Protein AF-A0A2V8TBQ1-F1 (afdb_monomer_lite)

pLDDT: mean 87.68, std 16.58, range [37.91, 98.88]

Foldseek 3Di:
DDLVLADADPVQKAKEFEAAQPPRDGAEIAIAHSVQVVCCVVVQWHWGQDPVVRDIDGQCPPPVFIWGFPDKDADDNRRHIYTHTHTPAASDPVRHNHPPPDDDCVVPPPDPVPPVPVCVVCVVVVVVVVVVVVVLVCCCVVVDPPDPSD

Sequence (150 aa):
MTIDDVKFDERGLVPSIVQDAHTHRVLMLAYMNAESLRRTLETGETWFWSRSRAELWHKGETSGHTQRVVDAFVDCDGDALVVRVEPAGPACHTGQNSCFHNVIQEADQKSIVAEESAVAGLGDLGQVLNSLYAIVETRKNERPQDSYTA

Radius of gyration: 21.76 Å; chains: 1; bounding box: 48×42×58 Å

Structure (mmCIF, N/CA/C/O backbone):
data_AF-A0A2V8TBQ1-F1
#
_entry.id   AF-A0A2V8TBQ1-F1
#
loop_
_atom_site.group_PDB
_atom_site.id
_atom_site.type_symbol
_atom_site.label_atom_id
_atom_site.label_alt_id
_atom_site.label_comp_id
_atom_site.label_asym_id
_atom_site.label_entity_id
_atom_site.label_seq_id
_atom_site.pdbx_PDB_ins_code
_atom_site.Cartn_x
_atom_site.Cartn_y
_atom_site.Cartn_z
_atom_site.occupancy
_atom_site.B_iso_or_equiv
_atom_site.auth_seq_id
_atom_site.auth_comp_id
_atom_site.auth_asym_id
_atom_site.auth_atom_id
_atom_site.pdbx_PDB_model_num
ATOM 1 N N . MET A 1 1 ? -3.531 -16.734 -8.851 1.00 76.56 1 MET A N 1
ATOM 2 C CA . MET A 1 1 ? -2.558 -15.947 -9.618 1.00 76.56 1 MET A CA 1
ATOM 3 C C . MET A 1 1 ? -1.219 -16.004 -8.900 1.00 76.56 1 MET A C 1
ATOM 5 O O . MET A 1 1 ? -1.224 -16.146 -7.678 1.00 76.56 1 MET A O 1
ATOM 9 N N . THR A 1 2 ? -0.108 -15.992 -9.628 1.00 86.75 2 THR A N 1
ATOM 10 C CA . THR A 1 2 ? 1.263 -15.934 -9.097 1.00 86.75 2 THR A CA 1
ATOM 11 C C . THR A 1 2 ? 1.878 -14.567 -9.393 1.00 86.75 2 THR A C 1
ATOM 13 O O . THR A 1 2 ? 1.252 -13.712 -10.016 1.00 86.75 2 THR A O 1
ATOM 16 N N . ILE A 1 3 ? 3.121 -14.349 -8.954 1.00 85.56 3 ILE A N 1
ATOM 17 C CA . ILE A 1 3 ? 3.884 -13.147 -9.316 1.00 85.56 3 ILE A CA 1
ATOM 18 C C . ILE A 1 3 ? 4.044 -12.986 -10.840 1.00 85.56 3 ILE A C 1
ATOM 20 O O . ILE A 1 3 ? 4.168 -11.864 -11.318 1.00 85.56 3 ILE A O 1
ATOM 24 N N . ASP A 1 4 ? 3.991 -14.086 -11.600 1.00 90.88 4 ASP A N 1
ATOM 25 C CA . ASP A 1 4 ? 4.133 -14.084 -13.061 1.00 90.88 4 ASP A CA 1
ATOM 26 C C . ASP A 1 4 ? 2.900 -13.517 -13.782 1.00 90.88 4 ASP A C 1
ATOM 28 O O . ASP A 1 4 ? 2.990 -13.144 -14.950 1.00 90.88 4 ASP A O 1
ATOM 32 N N . ASP A 1 5 ? 1.758 -13.424 -13.091 1.00 93.75 5 ASP A N 1
ATOM 33 C CA . ASP A 1 5 ? 0.534 -12.822 -13.629 1.00 93.75 5 ASP A CA 1
ATOM 34 C C . ASP A 1 5 ? 0.558 -11.281 -13.558 1.00 93.75 5 ASP A C 1
ATOM 36 O O . ASP A 1 5 ? -0.316 -10.619 -14.119 1.00 93.75 5 ASP A O 1
ATOM 40 N N . VAL A 1 6 ? 1.556 -10.697 -12.881 1.00 97.75 6 VAL A N 1
ATOM 41 C CA . VAL A 1 6 ? 1.681 -9.246 -12.711 1.00 97.75 6 VAL A CA 1
ATOM 42 C C . VAL A 1 6 ? 2.280 -8.609 -13.962 1.00 97.75 6 VAL A C 1
ATOM 44 O O . VAL A 1 6 ? 3.401 -8.909 -14.377 1.00 97.75 6 VAL A O 1
ATOM 47 N N . LYS A 1 7 ? 1.540 -7.666 -14.539 1.00 98.19 7 LYS A N 1
ATOM 48 C CA . LYS A 1 7 ? 1.950 -6.864 -15.685 1.00 98.19 7 LYS A CA 1
ATOM 49 C C . LYS A 1 7 ? 2.564 -5.562 -15.206 1.00 98.19 7 LYS A C 1
ATOM 51 O O . LYS A 1 7 ? 1.920 -4.724 -14.584 1.00 98.19 7 LYS A O 1
ATOM 56 N N . PHE A 1 8 ? 3.831 -5.389 -15.542 1.00 98.19 8 PHE A N 1
ATOM 57 C CA . PHE A 1 8 ? 4.544 -4.145 -15.315 1.00 98.19 8 PHE A CA 1
ATOM 58 C C . PHE A 1 8 ? 4.378 -3.217 -16.525 1.00 98.19 8 PHE A C 1
ATOM 60 O O . PHE A 1 8 ? 4.349 -3.681 -17.667 1.00 98.19 8 PHE A O 1
ATOM 67 N N . ASP A 1 9 ? 4.285 -1.910 -16.276 1.00 98.06 9 ASP A N 1
ATOM 68 C CA . ASP A 1 9 ? 4.237 -0.882 -17.317 1.00 98.06 9 ASP A CA 1
ATOM 69 C C . ASP A 1 9 ? 5.549 -0.822 -18.128 1.00 98.06 9 ASP A C 1
ATOM 71 O O . ASP A 1 9 ? 6.527 -1.518 -17.846 1.00 98.06 9 ASP A O 1
ATOM 75 N N . GLU A 1 10 ? 5.614 0.057 -19.131 1.00 97.62 10 GLU A N 1
ATOM 76 C CA . GLU A 1 10 ? 6.808 0.246 -19.977 1.00 97.62 10 GLU A CA 1
ATOM 77 C C . GLU A 1 10 ? 8.077 0.640 -19.193 1.00 97.62 10 GLU A C 1
ATOM 79 O O . GLU A 1 10 ? 9.190 0.537 -19.707 1.00 97.62 10 GLU A O 1
ATOM 84 N N . ARG A 1 11 ? 7.929 1.092 -17.941 1.00 97.00 11 ARG A N 1
ATOM 85 C CA . ARG A 1 11 ? 9.031 1.444 -17.033 1.00 97.00 11 ARG A CA 1
ATOM 86 C C . ARG A 1 11 ? 9.365 0.310 -16.062 1.00 97.00 11 ARG A C 1
ATOM 88 O O . ARG A 1 11 ? 10.210 0.498 -15.188 1.00 97.00 11 ARG A O 1
ATOM 95 N N . GLY A 1 12 ? 8.716 -0.845 -16.193 1.00 97.75 12 GLY A N 1
ATOM 96 C CA . GLY A 1 12 ? 8.881 -1.984 -15.300 1.00 97.75 12 GLY A CA 1
ATOM 97 C C . GLY A 1 12 ? 8.209 -1.786 -13.940 1.00 97.75 12 GLY A C 1
ATOM 98 O O . GLY A 1 12 ? 8.700 -2.334 -12.952 1.00 97.75 12 GLY A O 1
ATOM 99 N N . LEU A 1 13 ? 7.133 -0.990 -13.864 1.00 98.50 13 LEU A N 1
ATOM 100 C CA . LEU A 1 13 ? 6.443 -0.656 -12.617 1.00 98.50 13 LEU A CA 1
ATOM 101 C C . LEU A 1 13 ? 4.980 -1.100 -12.610 1.00 98.50 13 LEU A C 1
ATOM 103 O O . LEU A 1 13 ? 4.291 -0.997 -13.616 1.00 98.50 13 LEU A O 1
ATOM 107 N N . VAL A 1 14 ? 4.489 -1.500 -11.440 1.00 98.62 14 VAL A N 1
ATOM 108 C CA . VAL A 1 14 ? 3.074 -1.775 -11.172 1.00 98.62 14 VAL A CA 1
ATOM 109 C C . VAL A 1 14 ? 2.586 -0.866 -10.033 1.00 98.62 14 VAL A C 1
ATOM 111 O O . VAL A 1 14 ? 3.296 -0.720 -9.028 1.00 98.62 14 VAL A O 1
ATOM 114 N N . PRO A 1 15 ? 1.431 -0.188 -10.157 1.00 98.75 15 PRO A N 1
ATOM 115 C CA . PRO A 1 15 ? 0.807 0.506 -9.038 1.00 98.75 15 PRO A CA 1
ATOM 116 C C . PRO A 1 15 ? 0.403 -0.487 -7.943 1.00 98.75 15 PRO A C 1
ATOM 118 O O . PRO A 1 15 ? -0.163 -1.548 -8.194 1.00 98.75 15 PRO A O 1
ATOM 121 N N . SER A 1 16 ? 0.688 -0.129 -6.697 1.00 98.69 16 SER A N 1
ATOM 122 C CA . SER A 1 16 ? 0.404 -0.957 -5.530 1.00 98.69 16 SER A CA 1
ATOM 123 C C . SER A 1 16 ? -0.308 -0.129 -4.473 1.00 98.69 16 SER A C 1
ATOM 125 O O . SER A 1 16 ? 0.261 0.797 -3.883 1.00 98.69 16 SER A O 1
ATOM 127 N N . ILE A 1 17 ? -1.575 -0.461 -4.255 1.00 98.88 17 ILE A N 1
ATOM 128 C CA . ILE A 1 17 ? -2.425 0.114 -3.222 1.00 98.88 17 ILE A CA 1
ATOM 129 C C . ILE A 1 17 ? -2.134 -0.628 -1.924 1.00 98.88 17 ILE A C 1
ATOM 131 O O . ILE A 1 17 ? -2.280 -1.844 -1.845 1.00 98.88 17 ILE A O 1
ATOM 135 N N . VAL A 1 18 ? -1.747 0.107 -0.892 1.00 98.81 18 VAL A N 1
ATOM 136 C CA . VAL A 1 18 ? -1.576 -0.444 0.450 1.00 98.81 18 VAL A CA 1
ATOM 137 C C . VAL A 1 18 ? -2.852 -0.200 1.233 1.00 98.81 18 VAL A C 1
ATOM 139 O O . VAL A 1 18 ? -3.289 0.947 1.364 1.00 98.81 18 VAL A O 1
ATOM 142 N N . GLN A 1 19 ? -3.430 -1.262 1.780 1.00 98.75 19 GLN A N 1
ATOM 143 C CA . GLN A 1 19 ? -4.650 -1.208 2.576 1.00 98.75 19 GLN A CA 1
ATOM 144 C C . GLN A 1 19 ? -4.393 -1.763 3.976 1.00 98.75 19 GLN A C 1
ATOM 146 O O . GLN A 1 19 ? -3.686 -2.751 4.145 1.00 98.75 19 GLN A O 1
ATOM 151 N N . ASP A 1 20 ? -4.973 -1.142 4.995 1.00 98.38 20 ASP A N 1
ATOM 152 C CA . ASP A 1 20 ? -4.957 -1.700 6.343 1.00 98.38 20 ASP A CA 1
ATOM 153 C C . ASP A 1 20 ? -5.779 -2.995 6.385 1.00 98.38 20 ASP A C 1
ATOM 155 O O . ASP A 1 20 ? -6.937 -3.026 5.958 1.00 98.38 20 ASP A O 1
ATOM 159 N N . ALA A 1 21 ? -5.182 -4.073 6.889 1.00 97.94 21 ALA A N 1
ATOM 160 C CA . ALA A 1 21 ? -5.812 -5.383 6.909 1.00 97.94 21 ALA A CA 1
ATOM 161 C C . ALA A 1 21 ? -7.039 -5.454 7.833 1.00 97.94 21 ALA A C 1
ATOM 163 O O . ALA A 1 21 ? -7.918 -6.277 7.580 1.00 97.94 21 ALA A O 1
ATOM 164 N N . HIS A 1 22 ? -7.127 -4.604 8.856 1.00 94.56 22 HIS A N 1
ATOM 165 C CA . HIS A 1 22 ? -8.203 -4.626 9.850 1.00 94.56 22 HIS A CA 1
ATOM 166 C C . HIS A 1 22 ? -9.271 -3.575 9.566 1.00 94.56 22 HIS A C 1
ATOM 168 O O . HIS A 1 22 ? -10.461 -3.855 9.657 1.00 94.56 22 HIS A O 1
ATOM 174 N N . THR A 1 23 ? -8.854 -2.355 9.226 1.00 94.50 23 THR A N 1
ATOM 175 C CA . THR A 1 23 ? -9.778 -1.227 9.021 1.00 94.50 23 THR A CA 1
ATOM 176 C C . THR A 1 23 ? -10.229 -1.075 7.573 1.00 94.50 23 THR A C 1
ATOM 178 O O . THR A 1 23 ? -11.129 -0.286 7.297 1.00 94.50 23 THR A O 1
ATOM 181 N N . HIS A 1 24 ? -9.588 -1.782 6.637 1.00 95.06 24 HIS A N 1
ATOM 182 C CA . HIS A 1 24 ? -9.805 -1.667 5.191 1.00 95.06 24 HIS A CA 1
ATOM 183 C C . HIS A 1 24 ? -9.559 -0.262 4.617 1.00 95.06 24 HIS A C 1
ATOM 185 O O . HIS A 1 24 ? -9.833 0.001 3.442 1.00 95.06 24 HIS A O 1
ATOM 191 N N . ARG A 1 25 ? -8.986 0.652 5.406 1.00 96.19 25 ARG A N 1
ATOM 192 C CA . ARG A 1 25 ? -8.622 1.985 4.939 1.00 96.19 25 ARG A CA 1
ATOM 193 C C . ARG A 1 25 ? -7.466 1.886 3.951 1.00 96.19 25 ARG A C 1
ATOM 195 O O . ARG A 1 25 ? -6.452 1.250 4.233 1.00 96.19 25 ARG A O 1
ATOM 202 N N . VAL A 1 26 ? -7.579 2.576 2.818 1.00 98.31 26 VAL A N 1
ATOM 203 C CA . VAL A 1 26 ? -6.441 2.766 1.913 1.00 98.31 26 VAL A CA 1
ATOM 204 C C . VAL A 1 26 ? -5.414 3.663 2.602 1.00 98.31 26 VAL A C 1
ATOM 206 O O . VAL A 1 26 ? -5.711 4.800 2.975 1.00 98.31 26 VAL A O 1
ATOM 209 N N . LEU A 1 27 ? -4.203 3.148 2.791 1.00 98.38 27 LEU A N 1
ATOM 210 C CA . LEU A 1 27 ? -3.118 3.815 3.505 1.00 98.38 27 LEU A CA 1
ATOM 211 C C . LEU A 1 27 ? -2.274 4.666 2.564 1.00 98.38 27 LEU A C 1
ATOM 213 O O . LEU A 1 27 ? -1.989 5.822 2.860 1.00 98.38 27 LEU A O 1
ATOM 217 N N . MET A 1 28 ? -1.874 4.107 1.426 1.00 98.38 28 MET A N 1
ATOM 218 C CA . MET A 1 28 ? -1.050 4.801 0.440 1.00 98.38 28 MET A CA 1
ATOM 219 C C . MET A 1 28 ? -1.094 4.091 -0.912 1.00 98.38 28 MET A C 1
ATOM 221 O O . MET A 1 28 ? -1.492 2.934 -1.003 1.00 98.38 28 MET A O 1
ATOM 225 N N . LEU A 1 29 ? -0.644 4.792 -1.949 1.00 98.56 29 LEU A N 1
ATOM 226 C CA . LEU A 1 29 ? -0.286 4.202 -3.231 1.00 98.56 29 LEU A CA 1
ATOM 227 C C . LEU A 1 29 ? 1.207 4.420 -3.457 1.00 98.56 29 LEU A C 1
ATOM 229 O O . LEU A 1 29 ? 1.720 5.528 -3.281 1.00 98.56 29 LEU A O 1
ATOM 233 N N . ALA A 1 30 ? 1.894 3.364 -3.862 1.00 98.12 30 ALA A N 1
ATOM 234 C CA . A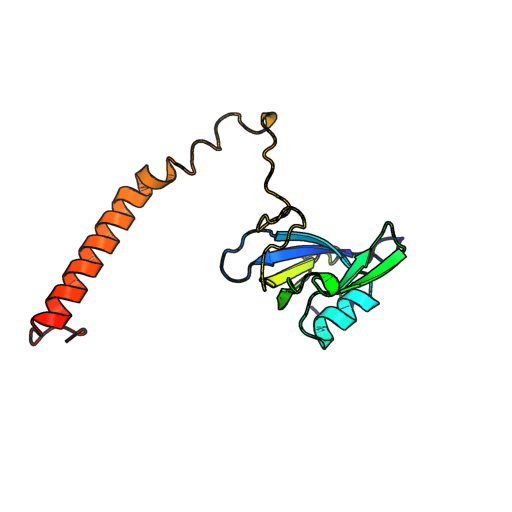LA A 1 30 ? 3.269 3.419 -4.330 1.00 98.12 30 ALA A CA 1
ATOM 235 C C . ALA A 1 30 ? 3.424 2.526 -5.564 1.00 98.12 30 ALA A C 1
ATOM 237 O O . ALA A 1 30 ? 2.451 1.963 -6.055 1.00 98.12 30 ALA A O 1
ATOM 238 N N . TYR A 1 31 ? 4.636 2.458 -6.103 1.00 98.69 31 TYR A N 1
ATOM 239 C CA . TYR A 1 31 ? 4.940 1.626 -7.260 1.00 98.69 31 TYR A CA 1
ATOM 240 C C . TYR A 1 31 ? 5.905 0.536 -6.835 1.00 98.69 31 TYR A C 1
ATOM 242 O O . TYR A 1 31 ? 6.831 0.800 -6.065 1.00 98.69 31 TYR A O 1
ATOM 250 N N . MET A 1 32 ? 5.701 -0.665 -7.354 1.00 98.75 32 MET A N 1
ATOM 251 C CA . MET A 1 32 ? 6.638 -1.768 -7.221 1.00 98.75 32 MET A CA 1
ATOM 252 C C . MET A 1 32 ? 7.251 -2.084 -8.583 1.00 98.75 32 MET A C 1
ATOM 254 O O . MET A 1 32 ? 6.567 -2.009 -9.597 1.00 98.75 32 MET A O 1
ATOM 258 N N . ASN A 1 33 ? 8.533 -2.432 -8.616 1.00 98.44 33 ASN A N 1
ATOM 259 C CA . ASN A 1 33 ? 9.107 -3.177 -9.733 1.00 98.44 33 ASN A CA 1
ATOM 260 C C . ASN A 1 33 ? 9.160 -4.671 -9.367 1.00 98.44 33 ASN A C 1
ATOM 262 O O . ASN A 1 33 ? 8.803 -5.056 -8.249 1.00 98.44 33 ASN A O 1
ATOM 266 N N . ALA A 1 34 ? 9.621 -5.515 -10.291 1.00 97.75 34 ALA A N 1
ATOM 267 C CA . ALA A 1 34 ? 9.716 -6.957 -10.055 1.00 97.75 34 ALA A CA 1
ATOM 268 C C . ALA A 1 34 ? 10.525 -7.301 -8.787 1.00 97.75 34 ALA A C 1
ATOM 270 O O . ALA A 1 34 ? 10.120 -8.154 -8.000 1.00 97.75 34 ALA A O 1
ATOM 271 N N . GLU A 1 35 ? 11.631 -6.592 -8.542 1.00 98.19 35 GLU A N 1
ATOM 272 C CA . GLU A 1 35 ? 12.494 -6.831 -7.380 1.00 98.19 35 GLU A CA 1
ATOM 273 C C . GLU A 1 35 ? 11.842 -6.401 -6.059 1.00 98.19 35 GLU A C 1
ATOM 275 O O . GLU A 1 35 ? 11.919 -7.128 -5.070 1.00 98.19 35 GLU A O 1
ATOM 280 N N . SER A 1 36 ? 11.172 -5.246 -6.016 1.00 98.56 36 SER A N 1
ATOM 281 C CA . SER A 1 36 ? 10.489 -4.798 -4.801 1.00 98.56 36 SER A CA 1
ATOM 282 C C . SER A 1 36 ? 9.279 -5.677 -4.479 1.00 98.56 36 SER A C 1
ATOM 284 O O . SER A 1 36 ? 9.030 -5.961 -3.310 1.00 98.56 36 SER A O 1
ATOM 286 N N . LEU A 1 37 ? 8.554 -6.160 -5.493 1.00 98.38 37 LEU A N 1
ATOM 287 C CA . LEU A 1 37 ? 7.465 -7.115 -5.288 1.00 98.38 37 LEU A CA 1
ATOM 288 C C . LEU A 1 37 ? 7.996 -8.447 -4.744 1.00 98.38 37 LEU A C 1
ATOM 290 O O . LEU A 1 37 ? 7.494 -8.939 -3.735 1.00 98.38 37 LEU A O 1
ATOM 294 N N . ARG A 1 38 ? 9.060 -8.987 -5.350 1.00 98.12 38 ARG A N 1
ATOM 295 C CA . ARG A 1 38 ? 9.722 -10.209 -4.877 1.00 98.12 38 ARG A CA 1
ATOM 296 C C . ARG A 1 38 ? 10.158 -10.079 -3.417 1.00 98.12 38 ARG A C 1
ATOM 298 O O . ARG A 1 38 ? 9.789 -10.914 -2.597 1.00 98.12 38 ARG A O 1
ATOM 305 N N . ARG A 1 39 ? 10.867 -8.999 -3.070 1.00 98.31 39 ARG A N 1
ATOM 306 C CA . ARG A 1 39 ? 11.274 -8.724 -1.681 1.00 98.31 39 ARG A CA 1
ATOM 307 C C . ARG A 1 39 ? 10.085 -8.607 -0.743 1.00 98.31 39 ARG A C 1
ATOM 309 O O . ARG A 1 39 ? 10.146 -9.152 0.347 1.00 98.31 39 ARG A O 1
ATOM 316 N N . THR A 1 40 ? 9.009 -7.950 -1.172 1.00 98.56 40 THR A N 1
ATOM 317 C CA . THR A 1 40 ? 7.795 -7.817 -0.359 1.00 98.56 40 THR A CA 1
ATOM 318 C C . THR A 1 40 ? 7.233 -9.175 0.049 1.00 98.56 40 THR A C 1
ATOM 320 O O . THR A 1 40 ? 6.926 -9.393 1.220 1.00 98.56 40 THR A O 1
ATOM 323 N N . LEU A 1 41 ? 7.139 -10.102 -0.907 1.00 97.38 41 LEU A N 1
ATOM 324 C CA . LEU A 1 41 ? 6.631 -11.450 -0.657 1.00 97.38 41 LEU A CA 1
ATOM 325 C C . LEU A 1 41 ? 7.609 -12.303 0.164 1.00 97.38 41 LEU A C 1
ATOM 327 O O . LEU A 1 41 ? 7.175 -13.109 0.980 1.00 97.38 41 LEU A O 1
ATOM 331 N N . GLU A 1 42 ? 8.916 -12.119 -0.024 1.00 97.81 42 GLU A N 1
ATOM 332 C CA . GLU A 1 42 ? 9.949 -12.869 0.701 1.00 97.81 42 GLU A CA 1
ATOM 333 C C . GLU A 1 42 ? 10.134 -12.410 2.149 1.00 97.81 42 GLU A C 1
ATOM 335 O O . GLU A 1 42 ? 10.278 -13.244 3.041 1.00 97.81 42 GLU A O 1
ATOM 340 N N . THR A 1 43 ? 10.161 -11.097 2.398 1.00 98.31 43 THR A N 1
ATOM 341 C CA . THR A 1 43 ? 10.399 -10.552 3.743 1.00 98.31 43 THR A CA 1
ATOM 342 C C . THR A 1 43 ? 9.120 -10.425 4.559 1.00 98.31 43 THR A C 1
ATOM 344 O O . THR A 1 43 ? 9.196 -10.275 5.775 1.00 98.31 43 THR A O 1
ATOM 347 N N . GLY A 1 44 ? 7.948 -10.454 3.915 1.00 98.38 44 GLY A N 1
ATOM 348 C CA . GLY A 1 44 ? 6.668 -10.191 4.573 1.00 98.38 44 GLY A CA 1
ATOM 349 C C . GLY A 1 44 ? 6.509 -8.736 5.027 1.00 98.38 44 GLY A C 1
ATOM 350 O O . GLY A 1 44 ? 5.686 -8.454 5.894 1.00 98.38 44 GLY A O 1
ATOM 351 N N . GLU A 1 45 ? 7.276 -7.807 4.454 1.00 98.56 45 GLU A N 1
ATOM 352 C CA . GLU A 1 45 ? 7.191 -6.363 4.710 1.00 98.56 45 GLU A CA 1
ATOM 353 C C . GLU A 1 45 ? 7.191 -5.610 3.381 1.00 98.56 45 GLU A C 1
ATOM 355 O O . GLU A 1 45 ? 7.796 -6.067 2.420 1.00 98.56 45 GLU A O 1
ATOM 360 N N . THR A 1 46 ? 6.522 -4.463 3.278 1.00 98.62 46 THR A N 1
ATOM 361 C CA . THR A 1 46 ? 6.398 -3.778 1.980 1.00 98.62 46 THR A CA 1
ATOM 362 C C . THR A 1 46 ? 7.695 -3.111 1.514 1.00 98.62 46 THR A C 1
ATOM 364 O O . THR A 1 46 ? 8.231 -2.216 2.179 1.00 98.62 46 THR A O 1
ATOM 367 N N . TRP A 1 47 ? 8.117 -3.455 0.300 1.00 98.75 47 TRP A N 1
ATOM 368 C CA . TRP A 1 47 ? 9.175 -2.793 -0.457 1.00 98.75 47 TRP A CA 1
ATOM 369 C C . TRP A 1 47 ? 8.597 -2.116 -1.693 1.00 98.75 47 TRP A C 1
ATOM 371 O O . TRP A 1 47 ? 7.775 -2.683 -2.407 1.00 98.75 47 TRP A O 1
ATOM 381 N N . PHE A 1 48 ? 9.089 -0.923 -2.002 1.00 98.62 48 PHE A N 1
ATOM 382 C CA . PHE A 1 48 ? 8.649 -0.141 -3.152 1.00 98.62 48 PHE A CA 1
ATOM 383 C C . PHE A 1 48 ? 9.826 0.295 -4.019 1.00 98.62 48 PHE A C 1
ATOM 385 O O . PHE A 1 48 ? 10.982 0.272 -3.599 1.00 98.62 48 PHE A O 1
ATOM 392 N N . TRP A 1 49 ? 9.513 0.753 -5.225 1.00 98.50 49 TRP A N 1
ATOM 393 C CA . TRP A 1 49 ? 10.432 1.463 -6.098 1.00 98.50 49 TRP A CA 1
ATOM 394 C C . TRP A 1 49 ? 10.143 2.966 -6.059 1.00 98.50 49 TRP A C 1
ATOM 396 O O . TRP A 1 49 ? 9.062 3.438 -6.431 1.00 98.50 49 TRP A O 1
ATOM 406 N N . SER A 1 50 ? 11.120 3.756 -5.618 1.00 96.62 50 SER A N 1
ATOM 407 C CA . SER A 1 50 ? 11.009 5.211 -5.640 1.00 96.62 50 SER A CA 1
ATOM 408 C C . SER A 1 50 ? 11.268 5.731 -7.052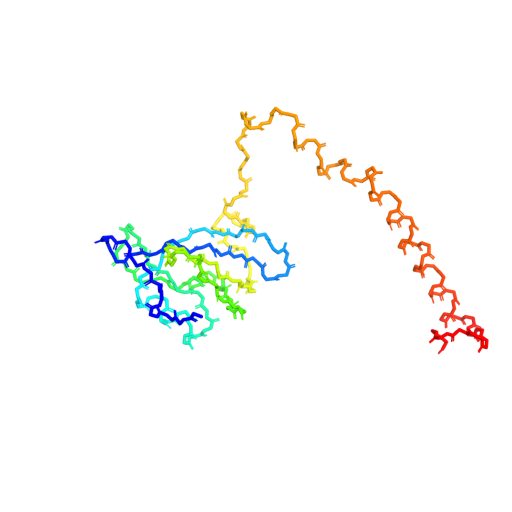 1.00 96.62 50 SER A C 1
ATOM 410 O O . SER A 1 50 ? 12.405 5.789 -7.501 1.00 96.62 50 SER A O 1
ATOM 412 N N . ARG A 1 51 ? 10.216 6.177 -7.749 1.00 95.88 51 ARG A N 1
ATOM 413 C CA . ARG A 1 51 ? 10.332 6.708 -9.123 1.00 95.88 51 ARG A CA 1
ATOM 414 C C . ARG A 1 51 ? 11.242 7.934 -9.241 1.00 95.88 51 ARG A C 1
ATOM 416 O O . ARG A 1 51 ? 11.871 8.119 -10.272 1.00 95.88 51 ARG A O 1
ATOM 423 N N . SER A 1 52 ? 11.291 8.774 -8.207 1.00 95.00 52 SER A N 1
ATOM 424 C CA . SER A 1 52 ? 12.110 9.992 -8.189 1.00 95.00 52 SER A CA 1
ATOM 425 C C . SER A 1 52 ? 13.577 9.720 -7.866 1.00 95.00 52 SER A C 1
ATOM 427 O O . SER A 1 52 ? 14.447 10.387 -8.413 1.00 95.00 52 SER A O 1
ATOM 429 N N . ARG A 1 53 ? 13.848 8.756 -6.979 1.00 95.69 53 ARG A N 1
ATOM 430 C CA . ARG A 1 53 ? 15.208 8.390 -6.556 1.00 95.69 53 ARG A CA 1
ATOM 431 C C . ARG A 1 53 ? 15.808 7.249 -7.381 1.00 95.69 53 ARG A C 1
ATOM 433 O O . ARG A 1 53 ? 17.004 7.017 -7.296 1.00 95.69 53 ARG A O 1
ATOM 440 N N . ALA A 1 54 ? 14.986 6.571 -8.184 1.00 96.31 54 ALA A N 1
ATOM 441 C CA . ALA A 1 54 ? 15.345 5.384 -8.956 1.00 96.31 54 ALA A CA 1
ATOM 442 C C . ALA A 1 54 ? 16.020 4.300 -8.092 1.00 96.31 54 ALA A C 1
ATOM 444 O O . ALA A 1 54 ? 17.036 3.724 -8.474 1.00 96.31 54 ALA A O 1
ATOM 445 N N . GLU A 1 55 ? 15.448 4.038 -6.915 1.00 97.44 55 GLU A N 1
ATOM 446 C CA . GLU A 1 55 ? 15.994 3.089 -5.942 1.00 97.44 55 GLU A CA 1
ATOM 447 C C . GLU A 1 55 ? 14.897 2.277 -5.243 1.00 97.44 55 GLU A C 1
ATOM 449 O O . GLU A 1 55 ? 13.734 2.696 -5.157 1.00 97.44 55 GLU A O 1
ATOM 454 N N . LEU A 1 56 ? 15.293 1.117 -4.712 1.00 97.81 56 LEU A N 1
ATOM 455 C CA . LEU A 1 56 ? 14.468 0.319 -3.809 1.00 97.81 56 LEU A CA 1
ATOM 456 C C . LEU A 1 56 ? 14.310 1.032 -2.469 1.00 97.81 56 LEU A C 1
ATOM 458 O O . LEU A 1 56 ? 15.251 1.617 -1.941 1.00 97.81 56 LEU A O 1
ATOM 462 N N . TRP A 1 57 ? 13.119 0.932 -1.895 1.00 97.06 57 TRP A N 1
ATOM 463 C CA . TRP A 1 57 ? 12.778 1.564 -0.634 1.00 97.06 57 TRP A CA 1
ATOM 464 C C . TRP A 1 57 ? 12.002 0.595 0.252 1.00 97.06 57 TRP A C 1
ATOM 466 O O . TRP A 1 57 ? 10.888 0.192 -0.087 1.00 97.06 57 TRP A O 1
ATOM 476 N N . HIS A 1 58 ? 12.571 0.261 1.408 1.00 98.12 58 HIS A N 1
ATOM 477 C CA . HIS A 1 58 ? 11.867 -0.470 2.450 1.00 98.12 58 HIS A CA 1
ATOM 478 C C . HIS A 1 58 ? 11.014 0.500 3.281 1.00 98.12 58 HIS A C 1
ATOM 480 O O . HIS A 1 58 ? 11.521 1.429 3.925 1.00 98.12 58 HIS A O 1
ATOM 486 N N . LYS A 1 59 ? 9.687 0.333 3.242 1.00 97.50 59 LYS A N 1
ATOM 487 C CA . LYS A 1 59 ? 8.778 1.247 3.938 1.00 97.50 59 LYS A CA 1
ATOM 488 C C . LYS A 1 59 ? 9.007 1.158 5.440 1.00 97.50 59 LYS A C 1
ATOM 490 O O . LYS A 1 59 ? 8.823 0.114 6.046 1.00 97.50 59 LYS A O 1
ATOM 495 N N . GLY A 1 60 ? 9.334 2.297 6.042 1.00 95.38 60 GLY A N 1
ATOM 496 C CA . GLY A 1 60 ? 9.545 2.387 7.482 1.00 95.38 60 GLY A CA 1
ATOM 497 C C . GLY A 1 60 ? 10.972 2.102 7.940 1.00 95.3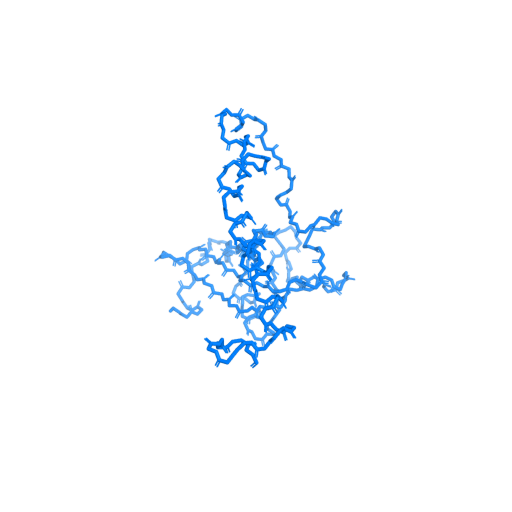8 60 GLY A C 1
ATOM 498 O O . GLY A 1 60 ? 11.219 2.242 9.128 1.00 95.38 60 GLY A O 1
ATOM 499 N N . G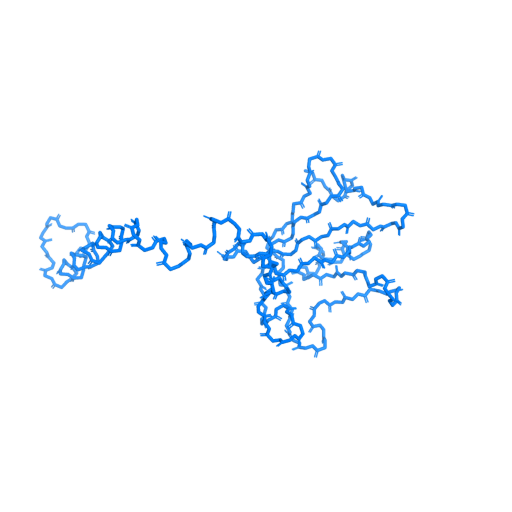LU A 1 61 ? 11.915 1.804 7.041 1.00 94.69 61 GLU A N 1
ATOM 500 C CA . GLU A 1 61 ? 13.314 1.504 7.399 1.00 94.69 61 GLU A CA 1
ATOM 501 C C . GLU A 1 61 ? 13.963 2.585 8.277 1.00 94.69 61 GLU A C 1
ATOM 503 O O . GLU A 1 61 ? 14.650 2.278 9.244 1.00 94.69 61 GLU A O 1
ATOM 508 N N . THR A 1 62 ? 13.698 3.863 7.990 1.00 93.00 62 THR A N 1
ATOM 509 C CA . THR A 1 62 ? 14.225 4.984 8.786 1.00 93.00 62 THR A CA 1
ATOM 510 C C . THR A 1 62 ? 13.325 5.361 9.966 1.00 93.00 62 THR A C 1
ATOM 512 O O . THR A 1 62 ? 13.820 5.770 11.010 1.00 93.00 62 THR A O 1
ATOM 515 N N . SER A 1 63 ? 11.999 5.270 9.811 1.00 94.88 63 SER A N 1
ATOM 516 C CA . SER A 1 63 ? 11.028 5.771 10.800 1.00 94.88 63 SER A CA 1
ATOM 517 C C . SER A 1 63 ? 10.547 4.723 11.809 1.00 94.88 63 SER A C 1
ATOM 519 O O . SER A 1 63 ? 9.842 5.070 12.749 1.00 94.88 63 SER A O 1
ATOM 521 N N . GLY A 1 64 ? 10.807 3.437 11.577 1.00 95.56 64 GLY A N 1
ATOM 522 C CA . GLY A 1 64 ? 10.215 2.314 12.316 1.00 95.56 64 GLY A CA 1
ATOM 523 C C . GLY A 1 64 ? 8.761 1.986 11.938 1.00 95.56 64 GLY A C 1
ATOM 524 O O . GLY A 1 64 ? 8.267 0.922 12.284 1.00 95.56 64 GLY A O 1
ATOM 525 N N . HIS A 1 65 ? 8.065 2.863 11.207 1.00 97.06 65 HIS A N 1
ATOM 526 C CA . HIS A 1 65 ? 6.697 2.639 10.705 1.00 97.06 65 HIS A CA 1
ATOM 527 C C . HIS A 1 65 ? 6.654 1.668 9.508 1.00 97.06 65 HIS A C 1
ATOM 529 O O . HIS A 1 65 ? 6.313 2.071 8.381 1.00 97.06 65 HIS A O 1
ATOM 535 N N . THR A 1 66 ? 7.065 0.420 9.746 1.00 98.06 66 THR A N 1
ATOM 536 C CA . THR A 1 66 ? 7.007 -0.668 8.764 1.00 98.06 66 THR A CA 1
ATOM 537 C C . THR A 1 66 ? 5.573 -1.137 8.536 1.00 98.06 66 THR A C 1
ATOM 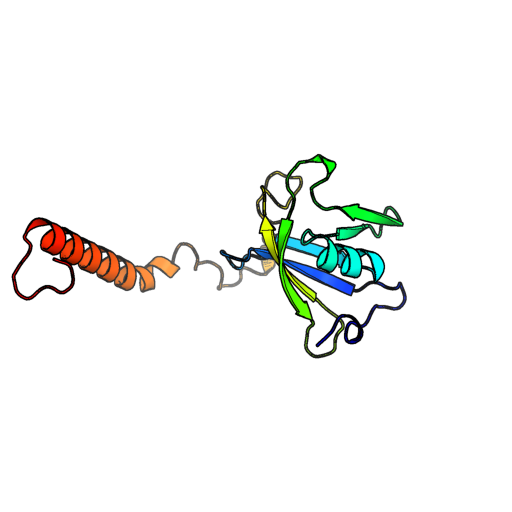539 O O . THR A 1 66 ? 4.628 -0.701 9.203 1.00 98.06 66 THR A O 1
ATOM 542 N N . GLN A 1 67 ? 5.389 -1.967 7.517 1.00 98.56 67 GLN A N 1
ATOM 543 C CA . GLN A 1 67 ? 4.093 -2.500 7.116 1.00 98.56 67 GLN A CA 1
ATOM 544 C C . GLN A 1 67 ? 4.257 -3.996 6.883 1.00 98.56 67 GLN A C 1
ATOM 546 O O . GLN A 1 67 ? 4.847 -4.398 5.879 1.00 98.56 67 GLN A O 1
ATOM 551 N N . ARG A 1 68 ? 3.747 -4.807 7.814 1.00 98.75 68 ARG A N 1
ATOM 552 C CA . ARG A 1 68 ? 3.792 -6.267 7.708 1.00 98.75 68 ARG A CA 1
ATOM 553 C C . ARG A 1 68 ? 2.703 -6.738 6.757 1.00 98.75 68 ARG A C 1
ATOM 555 O O . ARG A 1 68 ? 1.538 -6.427 6.977 1.00 98.75 68 ARG A O 1
ATOM 562 N N . VAL A 1 69 ? 3.065 -7.487 5.728 1.00 98.75 69 VAL A N 1
ATOM 563 C CA . VAL A 1 69 ? 2.137 -8.009 4.722 1.00 98.75 69 VAL A CA 1
ATOM 564 C C . VAL A 1 69 ? 1.297 -9.135 5.320 1.00 98.75 69 VAL A C 1
ATOM 566 O O . VAL A 1 69 ? 1.830 -10.048 5.947 1.00 98.75 69 VAL A O 1
ATOM 569 N N . VAL A 1 70 ? -0.017 -9.061 5.117 1.00 98.62 70 VAL A N 1
ATOM 570 C CA . VAL A 1 70 ? -0.978 -10.117 5.470 1.00 98.62 70 VAL A CA 1
ATOM 571 C C . VAL A 1 70 ? -1.331 -10.930 4.230 1.00 98.62 70 VAL A C 1
ATOM 573 O O . VAL A 1 70 ? -1.269 -12.156 4.251 1.00 98.62 70 VAL A O 1
ATOM 576 N N . ASP A 1 71 ? -1.671 -10.245 3.142 1.00 97.38 71 ASP A N 1
ATOM 577 C CA . ASP A 1 71 ? -1.934 -10.832 1.835 1.00 97.38 71 ASP A CA 1
ATOM 578 C C . ASP A 1 71 ? -1.654 -9.802 0.722 1.00 97.38 71 ASP A C 1
ATOM 580 O O . ASP A 1 71 ? -1.435 -8.609 0.967 1.00 97.38 71 ASP A O 1
ATOM 584 N N . ALA A 1 72 ? -1.606 -10.288 -0.516 1.00 97.62 72 ALA A N 1
ATOM 585 C CA . ALA A 1 72 ? -1.478 -9.463 -1.705 1.00 97.62 72 ALA A CA 1
ATOM 586 C C . ALA A 1 72 ? -2.384 -10.014 -2.807 1.00 97.62 72 ALA A C 1
ATOM 588 O O . ALA A 1 72 ? -2.438 -11.222 -3.044 1.00 97.62 72 ALA A O 1
ATOM 589 N N . PHE A 1 73 ? -3.073 -9.110 -3.487 1.00 97.75 73 PHE A N 1
ATOM 590 C CA . PHE A 1 73 ? -3.957 -9.392 -4.604 1.00 97.75 73 PHE A CA 1
ATOM 591 C C . PHE A 1 73 ? -3.446 -8.668 -5.832 1.00 97.75 73 PHE A C 1
ATOM 593 O O . PHE A 1 73 ? -2.970 -7.538 -5.745 1.00 97.75 73 PHE A O 1
ATOM 600 N N . VAL A 1 74 ? -3.603 -9.324 -6.968 1.00 97.94 74 VAL A N 1
ATOM 601 C CA . VAL A 1 74 ? -3.493 -8.723 -8.288 1.00 97.94 74 VAL A CA 1
ATOM 602 C C . VAL A 1 74 ? -4.908 -8.586 -8.850 1.00 97.94 74 VAL A C 1
ATOM 604 O O . VAL A 1 74 ? -5.776 -9.412 -8.541 1.00 97.94 74 VAL A O 1
ATOM 607 N N . ASP A 1 75 ? -5.169 -7.515 -9.590 1.00 97.69 75 ASP A N 1
ATOM 608 C CA . ASP A 1 75 ? -6.467 -7.287 -10.217 1.00 97.69 75 ASP A CA 1
ATOM 609 C C . ASP A 1 75 ? -6.713 -8.199 -11.434 1.00 97.69 75 ASP A C 1
ATOM 611 O O . ASP A 1 75 ? -5.979 -9.153 -11.697 1.00 97.69 75 ASP A O 1
ATOM 615 N N . CYS A 1 76 ? -7.844 -8.005 -12.116 1.00 97.44 76 CYS A N 1
ATOM 616 C CA . CYS A 1 76 ? -8.340 -8.974 -13.092 1.00 97.44 76 CYS A CA 1
ATOM 617 C C . CYS A 1 76 ? -7.565 -8.985 -14.415 1.00 97.44 76 CYS A C 1
ATOM 619 O O . CYS A 1 76 ? -7.570 -10.010 -15.102 1.00 97.44 76 CYS A O 1
ATOM 621 N N . ASP A 1 77 ? -6.921 -7.880 -14.778 1.00 97.50 77 ASP A N 1
ATOM 622 C CA . ASP A 1 77 ? -6.069 -7.754 -15.956 1.00 97.50 77 ASP A CA 1
ATOM 623 C C . ASP A 1 77 ? -4.577 -7.699 -15.619 1.00 97.50 77 ASP A C 1
ATOM 625 O O . ASP A 1 77 ? -3.766 -7.788 -16.546 1.00 97.50 77 ASP A O 1
ATOM 629 N N . GLY A 1 78 ? -4.203 -7.709 -14.341 1.00 98.06 78 GLY A N 1
ATOM 630 C CA . GLY A 1 78 ? -2.843 -7.975 -13.893 1.00 98.06 78 GLY A CA 1
ATOM 631 C C . GLY A 1 78 ? -2.001 -6.727 -13.664 1.00 98.06 78 GLY A C 1
ATOM 632 O O . GLY A 1 78 ? -0.822 -6.865 -13.344 1.00 98.06 78 GLY A O 1
ATOM 633 N N . ASP A 1 79 ? -2.548 -5.532 -13.878 1.00 98.31 79 ASP A N 1
ATOM 634 C CA . ASP A 1 79 ? -1.782 -4.288 -13.925 1.00 98.31 79 ASP A CA 1
ATOM 635 C C . ASP A 1 79 ? -1.869 -3.441 -12.647 1.00 98.31 79 ASP A C 1
ATOM 637 O O . ASP A 1 79 ? -1.218 -2.397 -12.560 1.00 98.31 79 ASP A O 1
ATOM 641 N N . ALA A 1 80 ? -2.562 -3.926 -11.613 1.00 98.56 80 ALA A N 1
ATOM 642 C CA . ALA A 1 80 ? -2.546 -3.314 -10.292 1.00 98.56 80 ALA A CA 1
ATOM 643 C C . ALA A 1 80 ? -2.516 -4.330 -9.148 1.00 98.56 80 ALA A C 1
ATOM 645 O O . ALA A 1 80 ? -3.008 -5.456 -9.238 1.00 98.56 80 ALA A O 1
ATOM 646 N N . LEU A 1 81 ? -1.951 -3.891 -8.019 1.00 98.56 81 LEU A N 1
ATOM 647 C CA . LEU A 1 81 ? -1.885 -4.672 -6.787 1.00 98.56 81 LEU A CA 1
ATOM 648 C C . LEU A 1 81 ? -2.659 -4.010 -5.646 1.00 98.56 81 LEU A C 1
ATOM 650 O O . LEU A 1 81 ? -2.601 -2.792 -5.462 1.00 98.56 81 LEU A O 1
ATOM 654 N N . VAL A 1 82 ? -3.278 -4.835 -4.803 1.00 98.69 82 VAL A N 1
ATOM 655 C CA . VAL A 1 82 ? -3.695 -4.471 -3.443 1.00 98.69 82 VAL A CA 1
ATOM 656 C C . VAL A 1 82 ? -2.879 -5.299 -2.462 1.00 98.69 82 VAL A C 1
ATOM 658 O O . VAL A 1 82 ? -2.954 -6.521 -2.471 1.00 98.69 82 VAL A O 1
ATOM 661 N N . VAL A 1 83 ? -2.116 -4.643 -1.595 1.00 98.69 83 VAL A N 1
ATOM 662 C CA . VAL A 1 83 ? -1.340 -5.288 -0.531 1.00 98.69 83 VAL A CA 1
ATOM 663 C C . VAL A 1 83 ? -1.995 -4.941 0.797 1.00 98.69 83 VAL A C 1
ATOM 665 O O . VAL A 1 83 ? -1.995 -3.766 1.187 1.00 98.69 83 VAL A O 1
ATOM 668 N N . ARG A 1 84 ? -2.568 -5.928 1.498 1.00 98.75 84 ARG A N 1
ATOM 669 C CA . ARG A 1 84 ? -3.091 -5.682 2.846 1.00 98.75 84 ARG A CA 1
ATOM 670 C C . ARG A 1 84 ? -1.987 -5.853 3.866 1.00 98.75 84 ARG A C 1
ATOM 672 O O . ARG A 1 84 ? -1.226 -6.822 3.832 1.00 98.75 84 ARG A O 1
ATOM 679 N N . VAL A 1 85 ? -1.912 -4.903 4.788 1.00 98.81 85 VAL A N 1
ATOM 680 C CA . VAL A 1 85 ? -0.827 -4.824 5.760 1.00 98.81 85 VAL A CA 1
ATOM 681 C C . VAL A 1 85 ? -1.329 -4.535 7.163 1.00 98.81 85 VAL A C 1
ATOM 683 O O . VAL A 1 85 ? -2.370 -3.912 7.360 1.00 98.81 85 VAL A O 1
ATOM 686 N N . GLU A 1 86 ? -0.524 -4.921 8.141 1.00 98.62 86 GLU A N 1
ATOM 687 C CA . GLU A 1 86 ? -0.596 -4.414 9.502 1.00 98.62 86 GLU A CA 1
ATOM 688 C C . GLU A 1 86 ? 0.474 -3.326 9.686 1.00 98.62 86 GLU A C 1
ATOM 690 O O . GLU A 1 86 ? 1.672 -3.640 9.696 1.00 98.62 86 GLU A O 1
ATOM 695 N N . PRO A 1 87 ? 0.089 -2.039 9.779 1.00 97.88 87 PRO A N 1
ATOM 696 C CA . PRO A 1 87 ? 1.049 -0.950 9.908 1.00 97.88 87 PRO A CA 1
ATOM 697 C C . PRO A 1 87 ? 1.578 -0.815 11.348 1.00 97.88 87 PRO A C 1
ATOM 699 O O . PRO A 1 87 ? 0.811 -0.789 12.307 1.00 97.88 87 PRO A O 1
ATOM 702 N N . ALA A 1 88 ? 2.892 -0.637 11.507 1.00 97.56 88 ALA A N 1
ATOM 703 C CA . ALA A 1 88 ? 3.557 -0.400 12.796 1.00 97.56 88 ALA A CA 1
ATOM 704 C C . ALA A 1 88 ? 3.617 1.097 13.184 1.00 97.56 88 ALA A C 1
ATOM 706 O O . ALA A 1 88 ? 4.584 1.577 13.781 1.00 97.56 88 ALA A O 1
ATOM 707 N N . GLY A 1 89 ? 2.610 1.875 12.784 1.00 94.62 89 GLY A N 1
ATOM 708 C CA . GLY A 1 89 ? 2.558 3.327 12.961 1.00 94.62 89 GLY A CA 1
ATOM 709 C C . GLY A 1 89 ? 1.899 4.040 11.777 1.00 94.62 89 GLY A C 1
ATOM 710 O O . GLY A 1 89 ? 1.362 3.382 10.883 1.00 94.62 89 GLY A O 1
ATOM 711 N N . PRO A 1 90 ? 1.931 5.383 11.736 1.00 94.75 90 PRO A N 1
ATOM 712 C CA . PRO A 1 90 ? 1.328 6.134 10.643 1.00 94.75 90 PRO A CA 1
ATOM 713 C C . PRO A 1 90 ? 1.987 5.787 9.302 1.00 94.75 90 PRO A C 1
ATOM 715 O O . PRO A 1 90 ? 3.216 5.728 9.177 1.00 94.75 90 PRO A O 1
ATOM 718 N N . ALA A 1 91 ? 1.174 5.571 8.264 1.00 94.31 91 ALA A N 1
ATOM 719 C CA . ALA A 1 91 ? 1.707 5.307 6.931 1.00 94.31 91 ALA A CA 1
ATOM 720 C C . ALA A 1 91 ? 2.303 6.573 6.293 1.00 94.31 91 ALA A C 1
ATOM 722 O O . ALA A 1 91 ? 3.257 6.467 5.519 1.00 94.31 91 ALA A O 1
ATOM 723 N N . CYS A 1 92 ? 1.771 7.752 6.635 1.00 95.00 92 CYS A N 1
ATOM 724 C CA . CYS A 1 92 ? 2.169 9.030 6.058 1.00 95.00 92 CYS A CA 1
ATOM 725 C C . CYS A 1 92 ? 3.266 9.725 6.878 1.00 95.00 92 CYS A C 1
ATOM 727 O O . CYS A 1 92 ? 3.235 9.752 8.107 1.00 95.00 92 CYS A O 1
ATOM 729 N N . HIS A 1 93 ? 4.197 10.386 6.186 1.00 91.25 93 HIS A N 1
ATOM 730 C CA . HIS A 1 93 ? 5.271 11.169 6.807 1.00 91.25 93 HIS A CA 1
ATOM 731 C C . HIS A 1 93 ? 4.771 12.409 7.574 1.00 91.25 93 HIS A C 1
ATOM 733 O O . HIS A 1 93 ? 5.535 13.023 8.309 1.00 91.25 93 HIS A O 1
ATOM 739 N N . THR A 1 94 ? 3.504 12.800 7.402 1.00 93.62 94 THR A N 1
ATOM 740 C CA . THR A 1 94 ? 2.858 13.886 8.159 1.00 93.62 94 THR A CA 1
ATOM 741 C C . THR A 1 94 ? 2.350 13.439 9.533 1.00 93.62 94 THR A C 1
ATOM 743 O O . THR A 1 94 ? 1.786 14.246 10.266 1.00 93.62 94 THR A O 1
ATOM 746 N N . GLY A 1 95 ? 2.510 12.156 9.878 1.00 93.00 95 GLY A N 1
ATOM 747 C CA . GLY A 1 95 ? 1.972 11.557 11.102 1.00 93.00 95 GLY A CA 1
ATOM 748 C C . GLY A 1 95 ? 0.528 11.064 10.973 1.00 93.00 95 GLY A C 1
ATOM 749 O O . GLY A 1 95 ? -0.014 10.516 11.926 1.00 93.00 95 GLY A O 1
ATOM 750 N N . GLN A 1 96 ? -0.099 11.221 9.804 1.00 95.06 96 GLN A N 1
ATOM 751 C CA . GLN A 1 96 ? -1.435 10.690 9.528 1.00 95.06 96 GLN A CA 1
ATOM 752 C C . GLN A 1 96 ? -1.393 9.190 9.204 1.00 95.06 96 GLN A C 1
ATOM 754 O O . GLN A 1 96 ? -0.450 8.692 8.583 1.00 95.06 96 GLN A O 1
ATOM 759 N N . ASN A 1 97 ? -2.462 8.470 9.553 1.00 93.50 97 ASN A N 1
ATOM 760 C CA . ASN A 1 97 ? -2.558 7.030 9.286 1.00 93.50 97 ASN A CA 1
ATOM 761 C C . ASN A 1 97 ? -2.562 6.705 7.788 1.00 93.50 97 ASN A C 1
ATOM 763 O O . ASN A 1 97 ? -2.034 5.674 7.396 1.00 93.50 97 ASN A O 1
ATOM 767 N N . SER A 1 98 ? -3.118 7.585 6.954 1.00 96.81 98 SER A N 1
ATOM 768 C CA . SER A 1 98 ? -3.202 7.425 5.501 1.00 96.81 98 SER A CA 1
ATOM 769 C C . SER A 1 98 ? -2.695 8.679 4.801 1.00 96.81 98 SER A C 1
ATOM 771 O O . SER A 1 98 ? -2.907 9.783 5.296 1.00 96.81 98 SER A O 1
ATOM 773 N N . CYS A 1 99 ? -2.072 8.519 3.634 1.00 97.31 99 CYS A N 1
ATOM 774 C CA . CYS A 1 99 ? -1.738 9.616 2.724 1.00 97.31 99 CYS A CA 1
ATOM 775 C C . CYS A 1 99 ? -2.995 10.291 2.144 1.00 97.31 99 CYS A C 1
ATOM 777 O O . CYS A 1 99 ? -2.953 11.458 1.762 1.00 97.31 99 CYS A O 1
ATOM 779 N N . PHE A 1 100 ? -4.124 9.580 2.099 1.00 95.69 100 PHE A N 1
ATOM 780 C CA . PHE A 1 100 ? -5.409 10.069 1.599 1.00 95.69 100 PHE A CA 1
ATOM 781 C C . PHE A 1 100 ? -6.216 10.703 2.741 1.00 95.69 100 PHE A C 1
ATOM 783 O O . PHE A 1 100 ? -7.233 10.172 3.185 1.00 95.69 100 PHE A O 1
ATOM 790 N N . HIS A 1 101 ? -5.711 11.815 3.279 1.00 91.94 101 HIS A N 1
ATOM 791 C CA . HIS A 1 101 ? -6.338 12.548 4.390 1.00 91.94 101 HIS A CA 1
ATOM 792 C C . HIS A 1 101 ? -6.888 13.928 3.992 1.00 91.94 101 HIS A C 1
ATOM 794 O O . HIS A 1 101 ? -7.497 14.602 4.816 1.00 91.94 101 HIS A O 1
ATOM 800 N N . ASN A 1 102 ? -6.663 14.364 2.751 1.00 90.12 102 ASN A N 1
ATOM 801 C CA . ASN A 1 102 ? -7.199 15.617 2.222 1.00 90.12 102 ASN A CA 1
ATOM 802 C C . ASN A 1 102 ? -8.428 15.327 1.357 1.00 90.12 102 ASN A C 1
ATOM 804 O O . ASN A 1 102 ? -8.393 14.427 0.519 1.00 90.12 102 ASN A O 1
ATOM 808 N N . VAL A 1 103 ? -9.488 16.111 1.541 1.00 87.69 103 VAL A N 1
ATOM 809 C CA . VAL A 1 103 ? -10.753 15.970 0.808 1.00 87.69 103 VAL A CA 1
ATOM 810 C C . VAL A 1 103 ? -10.800 16.980 -0.338 1.00 87.69 103 VAL A C 1
ATOM 812 O O . VAL A 1 103 ? -10.501 18.159 -0.146 1.00 87.69 103 VAL A O 1
ATOM 815 N N . ILE A 1 104 ? -11.195 16.529 -1.530 1.00 86.88 104 ILE A N 1
ATOM 816 C CA . ILE A 1 104 ? -11.490 17.414 -2.663 1.00 86.88 104 ILE A CA 1
ATOM 817 C C . ILE A 1 104 ? -12.900 17.978 -2.454 1.00 86.88 104 ILE A C 1
ATOM 819 O O . ILE A 1 104 ? -13.882 17.258 -2.605 1.00 86.88 104 ILE A O 1
ATOM 823 N N . GLN A 1 105 ? -13.000 19.261 -2.097 1.00 80.00 105 GLN A N 1
ATOM 824 C CA . GLN A 1 105 ? -14.270 19.903 -1.720 1.00 80.00 105 GLN A CA 1
ATOM 825 C C . GLN A 1 105 ? -15.290 19.978 -2.870 1.00 80.00 105 GLN A C 1
ATOM 827 O O . GLN A 1 105 ? -16.488 19.985 -2.627 1.00 80.00 105 GLN A O 1
ATOM 832 N N . GLU A 1 106 ? -14.851 19.977 -4.130 1.00 75.50 106 GLU A N 1
ATOM 833 C CA . GLU A 1 106 ? -15.753 19.987 -5.297 1.00 75.50 106 GLU A CA 1
ATOM 834 C C . GLU A 1 106 ? -16.496 18.658 -5.500 1.00 75.50 106 GLU A C 1
ATOM 836 O O . GLU A 1 106 ? -17.533 18.623 -6.161 1.00 75.50 106 GLU A O 1
ATOM 841 N N . ALA A 1 107 ? -16.004 17.572 -4.895 1.00 61.59 107 ALA A N 1
ATOM 842 C CA . ALA A 1 107 ? -16.723 16.304 -4.827 1.00 61.59 107 ALA A CA 1
ATOM 843 C C . ALA A 1 107 ? -17.844 16.322 -3.766 1.00 61.59 107 ALA A C 1
ATOM 845 O O . ALA A 1 107 ? -18.632 15.380 -3.693 1.00 61.59 107 ALA A O 1
ATOM 846 N N . ASP A 1 108 ? -17.952 17.392 -2.968 1.00 56.34 108 ASP A N 1
ATOM 847 C CA . ASP A 1 108 ? -18.976 17.556 -1.937 1.00 56.34 108 ASP A CA 1
ATOM 848 C C . ASP A 1 108 ? -20.258 18.195 -2.495 1.00 56.34 108 ASP A C 1
ATOM 850 O O . ASP A 1 108 ? -20.742 19.234 -2.048 1.00 56.34 108 ASP A O 1
ATOM 854 N N . GLN A 1 109 ? -20.845 17.547 -3.502 1.00 53.03 109 GLN A N 1
ATOM 855 C CA . GLN A 1 109 ? -22.253 17.759 -3.820 1.00 53.03 109 GLN A CA 1
ATOM 856 C C . GLN A 1 109 ? -23.055 16.525 -3.401 1.00 53.03 109 GLN A C 1
ATOM 858 O O . GLN A 1 109 ? -23.329 15.630 -4.193 1.00 53.03 109 GLN A O 1
ATOM 863 N N . LYS A 1 110 ? -23.480 16.559 -2.126 1.00 51.50 110 LYS A N 1
ATOM 864 C CA . LYS A 1 110 ? -24.556 15.773 -1.481 1.00 51.50 110 LYS A CA 1
ATOM 865 C C . LYS A 1 110 ? -24.252 14.396 -0.874 1.00 51.50 110 LYS A C 1
ATOM 867 O O . LYS A 1 110 ? -25.189 13.813 -0.335 1.00 51.50 110 LYS A O 1
ATOM 872 N N . SER A 1 111 ? -23.021 13.887 -0.857 1.00 53.28 111 SER A N 1
ATOM 873 C CA . SER A 1 111 ? -22.780 12.507 -0.376 1.00 53.28 111 SER A CA 1
ATOM 874 C C . SER A 1 111 ? -21.791 12.312 0.780 1.00 53.28 111 SER A C 1
ATOM 876 O O . SER A 1 111 ? -21.598 11.167 1.174 1.00 53.28 111 SER A O 1
ATOM 878 N N . ILE A 1 112 ? -21.223 13.365 1.389 1.00 51.41 112 ILE A N 1
ATOM 879 C CA . ILE A 1 112 ? -20.316 13.211 2.557 1.00 51.41 112 ILE A CA 1
ATOM 880 C C . ILE A 1 112 ? -20.879 13.842 3.849 1.00 51.41 112 ILE A C 1
ATOM 882 O O . ILE A 1 112 ? -20.260 13.788 4.905 1.00 51.41 112 ILE A O 1
ATOM 886 N N . VAL A 1 113 ? -22.141 14.286 3.861 1.00 42.22 113 VAL A N 1
ATOM 887 C CA . VAL A 1 113 ? -22.917 14.390 5.118 1.00 42.22 113 VAL A CA 1
ATOM 888 C C . VAL A 1 113 ? -23.409 13.002 5.552 1.00 42.22 113 VAL A C 1
ATOM 890 O O . VAL A 1 113 ? -24.604 12.757 5.679 1.00 42.22 113 VAL A O 1
ATOM 893 N N . ALA A 1 114 ? -22.497 12.044 5.715 1.00 45.62 114 ALA A N 1
ATOM 894 C CA . ALA A 1 114 ? -22.846 10.681 6.117 1.00 45.62 114 ALA A CA 1
ATOM 895 C C . ALA A 1 114 ? -21.864 10.026 7.096 1.00 45.62 114 ALA A C 1
ATOM 897 O O . ALA A 1 114 ? -22.124 8.901 7.496 1.00 45.62 114 ALA A O 1
ATOM 898 N N . GLU A 1 115 ? -20.810 10.700 7.571 1.00 41.09 115 GLU A N 1
ATOM 899 C CA . GLU A 1 115 ? -20.010 10.150 8.686 1.00 41.09 115 GLU A CA 1
ATOM 900 C C . GLU A 1 115 ? -20.481 10.638 10.067 1.00 41.09 115 GLU A C 1
ATOM 902 O O . GLU A 1 115 ? -20.420 9.869 11.020 1.00 41.09 115 GLU A O 1
ATOM 907 N N . GLU A 1 116 ? -21.123 11.809 10.178 1.00 37.91 116 GLU A N 1
ATOM 908 C CA . GLU A 1 116 ? -21.935 12.144 11.369 1.00 37.91 116 GLU A CA 1
ATOM 909 C C . GLU A 1 116 ? -23.388 11.637 11.273 1.00 37.91 116 GLU A C 1
ATOM 911 O O . GLU A 1 116 ? -24.082 11.545 12.283 1.00 37.91 116 GLU A O 1
ATOM 916 N N . SER A 1 117 ? -23.861 11.254 10.078 1.00 42.06 117 SER A N 1
ATOM 917 C CA . SER A 1 117 ? -25.247 10.793 9.851 1.00 42.06 117 SER A CA 1
ATOM 918 C C . SER A 1 117 ? -25.411 9.298 9.554 1.00 42.06 117 SER A C 1
ATOM 920 O O . SER A 1 117 ? -26.544 8.816 9.553 1.00 42.06 117 SER A O 1
ATOM 922 N N . ALA A 1 118 ? -24.334 8.508 9.450 1.00 43.34 118 ALA A N 1
ATOM 923 C CA . ALA A 1 118 ? -24.443 7.047 9.572 1.00 43.34 118 ALA A CA 1
ATOM 924 C C . ALA A 1 118 ? -24.991 6.619 10.953 1.00 43.34 118 ALA A C 1
ATOM 926 O O . ALA A 1 118 ? -25.491 5.505 11.110 1.00 43.34 118 ALA A O 1
ATOM 927 N N . VAL A 1 119 ? -24.995 7.527 11.940 1.00 45.03 119 VAL A N 1
ATOM 928 C CA . VAL A 1 119 ? -25.614 7.336 13.261 1.00 45.03 119 VAL A CA 1
ATOM 929 C C . VAL A 1 119 ? -27.151 7.352 13.216 1.00 45.03 119 VAL A C 1
ATOM 931 O O . VAL A 1 119 ? -27.789 6.883 14.151 1.00 45.03 119 VAL A O 1
ATOM 934 N N . ALA A 1 120 ? -27.788 7.789 12.124 1.00 45.00 120 ALA A N 1
ATOM 935 C CA . ALA A 1 120 ? -29.248 7.710 12.014 1.00 45.00 120 ALA A CA 1
ATOM 936 C C . ALA A 1 120 ? -29.747 6.268 11.778 1.00 45.00 120 ALA A C 1
ATOM 938 O O . ALA A 1 120 ? -30.815 5.905 12.264 1.00 45.00 120 ALA A O 1
ATOM 939 N N . GLY A 1 121 ? -28.957 5.431 11.090 1.00 46.31 121 GLY A N 1
ATOM 940 C CA . GLY A 1 121 ? -29.221 3.992 10.922 1.00 46.31 121 GLY A CA 1
ATOM 941 C C . GLY A 1 121 ? -28.504 3.108 11.952 1.00 46.31 121 GLY A C 1
ATOM 942 O O . GLY A 1 121 ? -29.021 2.067 12.345 1.00 46.31 121 GLY A O 1
ATOM 943 N N . LEU A 1 122 ? -27.340 3.543 12.452 1.00 45.75 122 LEU A N 1
ATOM 944 C CA . LEU A 1 122 ? -26.634 2.896 13.567 1.00 45.75 122 LEU A CA 1
ATOM 945 C C . LEU A 1 122 ? -27.227 3.237 14.937 1.00 45.75 122 LEU A C 1
ATOM 947 O O . LEU A 1 122 ? -26.835 2.619 15.918 1.00 45.75 122 LEU A O 1
ATOM 951 N N . GLY A 1 123 ? -28.160 4.186 15.040 1.00 52.81 123 GLY A N 1
ATOM 952 C CA . GLY A 1 123 ? -28.911 4.410 16.274 1.00 52.81 123 GLY A CA 1
ATOM 953 C C . GLY A 1 123 ? -29.656 3.145 16.697 1.00 52.81 123 GLY A C 1
ATOM 954 O O . GLY A 1 123 ? -29.647 2.799 17.875 1.00 52.81 123 GLY A O 1
ATOM 955 N N . ASP A 1 124 ? -30.203 2.413 15.723 1.00 65.38 124 ASP A N 1
ATOM 956 C CA . ASP A 1 124 ? -30.866 1.127 15.941 1.00 65.38 124 ASP A CA 1
ATOM 957 C C . ASP A 1 124 ? -29.848 0.025 16.270 1.00 65.38 124 ASP A C 1
ATOM 959 O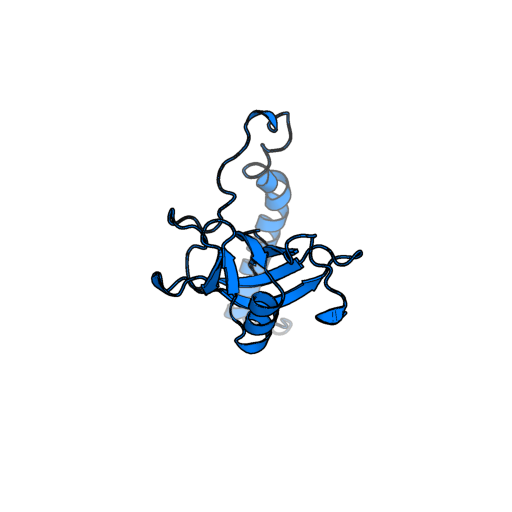 O . ASP A 1 124 ? -29.941 -0.611 17.316 1.00 65.38 124 ASP A O 1
ATOM 963 N N . LEU A 1 125 ? -28.779 -0.130 15.474 1.00 77.62 125 LEU A N 1
ATOM 964 C CA . LEU A 1 125 ? -27.748 -1.138 15.761 1.00 77.62 125 LEU A CA 1
ATOM 965 C C . LEU A 1 125 ? -27.033 -0.887 17.099 1.00 77.62 125 LEU A C 1
ATOM 967 O O . LEU A 1 125 ? -26.781 -1.824 17.844 1.00 77.62 125 LEU A O 1
ATOM 971 N N . GLY A 1 126 ? -26.724 0.362 17.436 1.00 79.25 126 GLY A N 1
ATOM 972 C CA . GLY A 1 126 ? -26.105 0.750 18.700 1.00 79.25 126 GLY A CA 1
ATOM 973 C C . GLY A 1 126 ? -27.027 0.507 19.893 1.00 79.25 126 GLY A C 1
ATOM 974 O O . GLY A 1 126 ? -26.574 0.009 20.921 1.00 79.25 126 GLY A O 1
ATOM 975 N N . GLN A 1 127 ? -28.329 0.777 19.753 1.00 75.75 127 GLN A N 1
ATOM 976 C CA . GLN A 1 127 ? -29.323 0.410 20.766 1.00 75.75 127 GLN A CA 1
ATOM 977 C C . GLN A 1 127 ? -29.437 -1.107 20.920 1.00 75.75 127 GLN A C 1
ATOM 979 O O . GLN A 1 127 ? -29.466 -1.596 22.050 1.00 75.75 127 GLN A O 1
ATOM 984 N N . VAL A 1 128 ? -29.438 -1.856 19.816 1.00 88.00 128 VAL A N 1
ATOM 985 C CA . VAL A 1 128 ? -29.465 -3.324 19.827 1.00 88.00 128 VAL A CA 1
ATOM 986 C C . VAL A 1 128 ? -28.201 -3.885 20.479 1.00 88.00 128 VAL A C 1
ATOM 988 O O . VAL A 1 128 ? -28.305 -4.755 21.337 1.00 88.00 128 VAL A O 1
ATOM 991 N N . LEU A 1 129 ? -27.019 -3.366 20.141 1.00 90.75 129 LEU A N 1
ATOM 992 C CA . LEU A 1 129 ? -25.742 -3.806 20.705 1.00 90.75 129 LEU A CA 1
ATOM 993 C C . LEU A 1 129 ? -25.628 -3.474 22.196 1.00 90.75 129 LEU A C 1
ATOM 995 O O . LEU A 1 129 ? -25.212 -4.332 22.968 1.00 90.75 129 LEU A O 1
ATOM 999 N N . ASN A 1 130 ? -26.055 -2.283 22.622 1.00 83.31 130 ASN A N 1
ATOM 1000 C CA . ASN A 1 130 ? -26.091 -1.913 24.040 1.00 83.31 130 ASN A CA 1
ATOM 1001 C C . ASN A 1 130 ? -27.098 -2.768 24.821 1.00 83.31 130 ASN A C 1
ATOM 1003 O O . ASN A 1 130 ? -26.796 -3.233 25.919 1.00 83.31 130 ASN A O 1
ATOM 1007 N N . SER A 1 131 ? -28.275 -3.021 24.242 1.00 84.19 131 SER A N 1
ATOM 1008 C CA . SER A 1 131 ? -29.290 -3.892 24.845 1.00 84.19 131 SER A CA 1
ATOM 1009 C C . SER A 1 131 ? -28.786 -5.331 24.965 1.00 84.19 131 SER A C 1
ATOM 1011 O O . SER A 1 131 ? -28.937 -5.958 26.012 1.00 84.19 131 SER A O 1
ATOM 1013 N N . LEU A 1 132 ? -28.137 -5.848 23.918 1.00 88.62 132 LEU A N 1
ATOM 1014 C CA . LEU A 1 132 ? -27.521 -7.173 23.915 1.00 88.62 132 LEU A CA 1
ATOM 1015 C C . LEU A 1 132 ? -26.399 -7.266 24.953 1.00 88.62 132 LEU A C 1
ATOM 1017 O O . LEU A 1 132 ? -26.347 -8.243 25.697 1.00 88.62 132 LEU A O 1
ATOM 1021 N N . TYR A 1 133 ? -25.534 -6.253 25.033 1.00 90.38 133 TYR A N 1
ATOM 1022 C CA . TYR A 1 133 ? -24.455 -6.190 26.017 1.00 90.38 133 TYR A CA 1
ATOM 1023 C C . TYR A 1 133 ? -25.005 -6.226 27.448 1.00 90.38 133 TYR A C 1
ATOM 1025 O O . TYR A 1 133 ? -24.565 -7.056 28.241 1.00 90.38 133 TYR A O 1
ATOM 1033 N N . ALA A 1 134 ? -26.024 -5.415 27.752 1.00 88.62 134 ALA A N 1
ATOM 1034 C CA . ALA A 1 134 ? -26.680 -5.415 29.059 1.00 88.62 134 ALA A CA 1
ATOM 1035 C C . ALA A 1 134 ? -27.287 -6.787 29.402 1.00 88.62 134 ALA A C 1
ATOM 1037 O O . ALA A 1 134 ? -27.086 -7.292 30.503 1.00 88.62 134 ALA A O 1
ATOM 1038 N N . ILE A 1 135 ? -27.963 -7.443 28.448 1.00 87.69 135 ILE A N 1
ATOM 1039 C CA . ILE A 1 135 ? -28.511 -8.797 28.642 1.00 87.69 135 ILE A CA 1
ATOM 1040 C C . ILE A 1 135 ? -27.399 -9.810 28.944 1.00 87.69 135 ILE A C 1
ATOM 1042 O O . ILE A 1 135 ? -27.548 -10.645 29.839 1.00 87.69 135 ILE A O 1
ATOM 1046 N N . VAL A 1 136 ? -26.294 -9.761 28.196 1.00 89.00 136 VAL A N 1
ATOM 1047 C CA . VAL A 1 136 ? -25.143 -10.654 28.390 1.00 89.00 136 VAL A CA 1
ATOM 1048 C C . VAL A 1 136 ? -24.499 -10.424 29.758 1.00 89.00 136 VAL A C 1
ATOM 1050 O O . VAL A 1 136 ? -24.193 -11.391 30.454 1.00 89.00 136 VAL A O 1
ATOM 1053 N N . GLU A 1 137 ? -24.338 -9.170 30.178 1.00 86.50 137 GLU A N 1
ATOM 1054 C CA . GLU A 1 137 ? -23.756 -8.809 31.472 1.00 86.50 137 GLU A CA 1
ATOM 1055 C C . GLU A 1 137 ? -24.648 -9.233 32.649 1.00 86.50 137 GLU A C 1
ATOM 1057 O O . GLU A 1 137 ? -24.163 -9.859 33.595 1.00 86.50 137 GLU A O 1
ATOM 1062 N N . THR A 1 138 ? -25.961 -9.001 32.565 1.00 85.69 138 THR A N 1
ATOM 1063 C CA . THR A 1 138 ? -26.931 -9.487 33.557 1.00 85.69 138 THR A CA 1
ATOM 1064 C C . THR A 1 138 ? -26.893 -11.009 33.664 1.00 85.69 138 THR A C 1
ATOM 1066 O O . THR A 1 138 ? -26.747 -11.540 34.762 1.00 85.69 138 THR A O 1
ATOM 1069 N N . ARG A 1 139 ? -26.939 -11.738 32.540 1.00 85.12 139 ARG A N 1
ATOM 1070 C CA . ARG A 1 139 ? -26.900 -13.213 32.549 1.00 85.12 139 ARG A CA 1
ATOM 1071 C C . ARG A 1 139 ? -25.589 -13.771 33.092 1.00 85.12 139 ARG A C 1
ATOM 1073 O O . ARG A 1 139 ? -25.615 -14.781 33.790 1.00 85.12 139 ARG A O 1
ATOM 1080 N N . LYS A 1 140 ? -24.465 -13.109 32.814 1.00 81.81 140 LYS A N 1
ATOM 1081 C CA . LYS A 1 140 ? -23.156 -13.462 33.377 1.00 81.81 140 LYS A CA 1
ATOM 1082 C C . LYS A 1 140 ? -23.139 -13.332 34.905 1.00 81.81 140 LYS A C 1
ATOM 1084 O O . LYS A 1 140 ? -22.524 -14.160 35.572 1.00 81.81 140 LYS A O 1
ATOM 1089 N N . ASN A 1 141 ? -23.805 -12.316 35.455 1.00 81.62 141 ASN A N 1
ATOM 1090 C CA . ASN A 1 141 ? -23.858 -12.076 36.899 1.00 81.62 141 ASN A CA 1
ATOM 1091 C C . ASN A 1 141 ? -24.898 -12.956 37.611 1.00 81.62 141 ASN A C 1
ATOM 1093 O O . ASN A 1 141 ? -24.613 -13.506 38.673 1.00 81.62 141 ASN A O 1
ATOM 1097 N N . GLU A 1 142 ? -26.089 -13.106 37.034 1.00 85.75 142 GLU A N 1
ATOM 1098 C CA . GLU A 1 142 ? -27.227 -13.790 37.664 1.00 85.75 142 GLU A CA 1
ATOM 1099 C C . GLU A 1 142 ? -27.252 -15.306 37.417 1.00 85.75 142 GLU A C 1
ATOM 1101 O O . GLU A 1 142 ? -27.952 -16.023 38.128 1.00 85.75 142 GLU A O 1
ATOM 1106 N N . ARG A 1 143 ? -26.490 -15.805 36.431 1.00 79.69 143 ARG A N 1
ATOM 1107 C CA . ARG A 1 143 ? -26.380 -17.232 36.061 1.00 79.69 143 ARG A CA 1
ATOM 1108 C C . ARG A 1 143 ? -27.717 -17.999 36.033 1.00 79.69 143 ARG A C 1
ATOM 1110 O O . ARG A 1 143 ? -27.851 -19.035 36.690 1.00 79.69 143 ARG A O 1
ATOM 1117 N N . PRO A 1 144 ? -28.725 -17.528 35.282 1.00 76.88 144 PRO A N 1
ATOM 1118 C CA . PRO A 1 144 ? -29.986 -18.249 35.163 1.00 76.88 144 PRO A CA 1
ATOM 1119 C C . PRO A 1 144 ? -29.783 -19.610 34.470 1.00 76.88 144 PRO A C 1
ATOM 1121 O O . PRO A 1 144 ? -29.005 -19.715 33.522 1.00 76.88 144 PRO A O 1
ATOM 1124 N N . GLN A 1 145 ? -30.506 -20.640 34.930 1.00 72.44 145 GLN A N 1
ATOM 1125 C CA . GLN A 1 145 ? -30.327 -22.047 34.521 1.00 72.44 145 GLN A CA 1
ATOM 1126 C C . GLN A 1 145 ? -30.475 -22.310 33.009 1.00 72.44 145 GLN A C 1
ATOM 1128 O O . GLN A 1 145 ? -29.854 -23.243 32.509 1.00 72.44 145 GLN A O 1
ATOM 1133 N N . ASP A 1 146 ? -31.220 -21.472 32.281 1.00 71.56 146 ASP A N 1
ATOM 1134 C CA . ASP A 1 146 ? -31.494 -21.639 30.843 1.00 71.56 146 ASP A CA 1
ATOM 1135 C C . ASP A 1 146 ? -30.680 -20.684 29.942 1.00 71.56 146 ASP A C 1
ATOM 1137 O O . ASP A 1 146 ? -31.036 -20.426 28.790 1.00 71.56 146 ASP A O 1
ATOM 1141 N N . SER A 1 147 ? -29.586 -20.107 30.452 1.00 71.50 147 SER A N 1
ATOM 1142 C CA . SER A 1 147 ? -28.705 -19.223 29.680 1.00 71.50 147 SER A CA 1
ATOM 1143 C C . SER A 1 147 ? -27.467 -19.955 29.161 1.00 71.50 147 SER A C 1
ATOM 1145 O O . SER A 1 147 ? -26.674 -20.471 29.939 1.00 71.50 147 SER A O 1
ATOM 1147 N N . TYR A 1 148 ? -27.229 -19.890 27.845 1.00 65.94 148 TYR A N 1
ATOM 1148 C CA . TYR A 1 148 ? -25.987 -20.368 27.212 1.00 65.94 148 TYR A CA 1
ATOM 1149 C C . TYR A 1 148 ? -24.731 -19.597 27.674 1.00 65.94 148 TYR A C 1
ATOM 1151 O O . TYR A 1 148 ? -23.610 -20.053 27.479 1.00 65.94 148 TYR A O 1
ATOM 1159 N N . THR A 1 149 ? -24.909 -18.413 28.270 1.00 60.81 149 THR A N 1
ATOM 1160 C CA . THR A 1 149 ? -23.831 -17.504 28.701 1.00 60.81 149 THR A CA 1
ATOM 1161 C C . THR A 1 149 ? -23.497 -17.585 30.203 1.00 60.81 149 THR A C 1
ATOM 1163 O O . THR A 1 149 ? -22.738 -16.742 30.681 1.00 60.81 149 THR A O 1
ATOM 1166 N N . ALA A 1 150 ? -24.104 -18.515 30.956 1.00 53.44 150 ALA A N 1
ATOM 1167 C CA . ALA A 1 150 ? -23.901 -18.685 32.406 1.00 53.44 150 ALA A CA 1
ATOM 1168 C C . ALA A 1 150 ? -22.585 -19.406 32.773 1.00 53.44 150 ALA A C 1
ATOM 1170 O O . ALA A 1 150 ? -22.124 -20.237 31.961 1.00 53.44 150 ALA A O 1
#

Secondary structure (DSSP, 8-state):
--GGGPPP-TTS-EEEEEEETTT--EEEEEEE-HHHHHHHHHHSB-EEEETTTTEEEETTTTTS--EEEEEEEE-SSSS-EEEEEEESS-SSTTS-S-S-----GGG-SSSSTTTTTTHHHHHHHHHHHHHHHHHHHHHHHH--TT-TT-